Protein AF-A0A9W7E9T7-F1 (afdb_monomer_lite)

pLDDT: mean 74.82, std 18.07, range [38.56, 93.06]

Radius of gyration: 29.53 Å; chains: 1; bounding box: 84×59×37 Å

Organism: NCBI:txid1606541

Secondary structure (DSSP, 8-state):
-------------------------TTSHHHHHHHHHHHHHHHHHHHHHHHHHHHHHHHTS-GGG------HHHHHHS-HHHHHHHHHHHHHHHH--HHHHHHHHHHHHHHHHHHHHHHHT-

Foldseek 3Di:
DDDDDDDDDDDDDPPPDPDDPPPDPPPVPVVVVVVVVVVLVVVQVVLVVVLLVLLCVLLVHDSVVDPFDDGLVVLLVDDLVVNLVRQLVRSCVRNVDSVSSNVSSVVCSVVSVVSNVVVVVD

Sequence (122 aa):
MSEAKEESKFADHVELKDDDIDGHEASDHRAVTCRYDMAKLRRIGEIEDDILNAIADAAGVDVDEMDCVFSVQDALEMDRGELEEYIKMAANEVLNDDAKAQGIAGKYVDELEGLKEVEESK

Structure (mmCIF, N/CA/C/O backbone):
data_AF-A0A9W7E9T7-F1
#
_entry.id   AF-A0A9W7E9T7-F1
#
loop_
_atom_site.group_PDB
_atom_site.id
_atom_site.type_symbol
_atom_site.label_atom_id
_atom_site.label_alt_id
_atom_site.label_comp_id
_atom_site.label_asym_id
_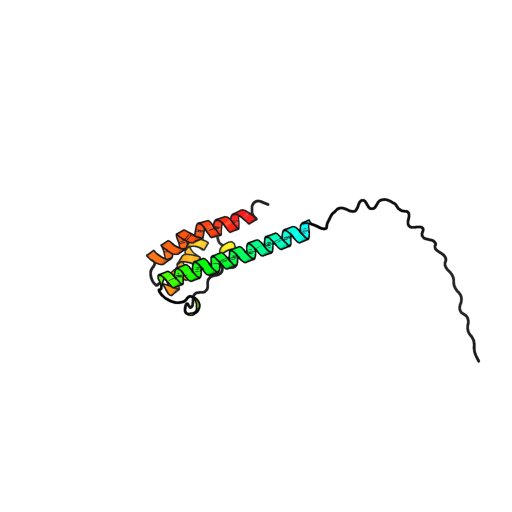atom_site.label_entity_id
_atom_site.label_seq_id
_atom_site.pdbx_PDB_ins_code
_atom_site.Cartn_x
_atom_site.Cartn_y
_atom_site.Cartn_z
_atom_site.occupancy
_atom_site.B_iso_or_equiv
_atom_site.auth_seq_id
_atom_site.auth_comp_id
_atom_site.auth_asym_id
_atom_site.auth_atom_id
_atom_site.pdbx_PDB_model_num
ATOM 1 N N . MET A 1 1 ? -70.757 -52.812 -11.519 1.00 38.97 1 MET A N 1
ATOM 2 C CA . MET A 1 1 ? -69.415 -53.255 -11.103 1.00 38.97 1 MET A CA 1
ATOM 3 C C . MET A 1 1 ? -68.655 -52.008 -10.715 1.00 38.97 1 MET A C 1
ATOM 5 O O . MET A 1 1 ? -68.611 -51.115 -11.545 1.00 38.97 1 MET A O 1
ATOM 9 N N . SER A 1 2 ? -68.109 -51.794 -9.533 1.00 47.06 2 SER A N 1
ATOM 10 C CA . SER A 1 2 ? -68.161 -52.412 -8.203 1.00 47.06 2 SER A CA 1
ATOM 11 C C . SER A 1 2 ? -67.690 -51.267 -7.277 1.00 47.06 2 SER A C 1
ATOM 13 O O . SER A 1 2 ? -66.882 -50.454 -7.716 1.00 47.06 2 SER A O 1
ATOM 15 N N . GLU A 1 3 ? -68.403 -50.957 -6.190 1.00 42.66 3 GLU A N 1
ATOM 16 C CA . GLU A 1 3 ? -67.923 -51.075 -4.789 1.00 42.66 3 GLU A CA 1
ATOM 17 C C . GLU A 1 3 ? -66.446 -50.645 -4.586 1.00 42.66 3 GLU A C 1
ATOM 19 O O . GLU A 1 3 ? -65.564 -51.134 -5.275 1.00 42.66 3 GLU A O 1
ATOM 24 N N . ALA A 1 4 ? -66.078 -49.751 -3.665 1.00 51.59 4 ALA A N 1
ATOM 25 C CA . ALA A 1 4 ? -66.506 -49.705 -2.273 1.00 51.59 4 ALA A CA 1
ATOM 26 C C . ALA A 1 4 ? -66.332 -48.315 -1.623 1.00 51.59 4 ALA A C 1
ATOM 28 O O . ALA A 1 4 ? -65.473 -47.520 -2.001 1.00 51.59 4 ALA A O 1
ATOM 29 N N . LYS A 1 5 ? -67.168 -48.079 -0.605 1.00 49.03 5 LYS A N 1
ATOM 30 C CA . LYS A 1 5 ? -66.979 -47.106 0.478 1.00 49.03 5 LYS A CA 1
ATOM 31 C C . LYS A 1 5 ? -65.701 -47.419 1.260 1.00 49.03 5 LYS A C 1
ATOM 33 O O . LYS A 1 5 ? -65.470 -48.586 1.550 1.00 49.03 5 LYS A O 1
ATOM 38 N N . GLU A 1 6 ? -65.050 -46.390 1.792 1.00 50.78 6 GLU A N 1
ATOM 39 C CA . GLU A 1 6 ? -64.625 -46.443 3.193 1.00 50.78 6 GLU A CA 1
ATOM 40 C C . GLU A 1 6 ? -64.737 -45.056 3.839 1.00 50.78 6 GLU A C 1
ATOM 42 O O . GLU A 1 6 ? -64.381 -44.030 3.262 1.00 50.78 6 GLU A O 1
ATOM 47 N N . GLU A 1 7 ? -65.379 -45.055 5.002 1.00 45.38 7 GLU A N 1
ATOM 48 C CA . GLU A 1 7 ? -65.634 -43.921 5.882 1.00 45.38 7 GLU A CA 1
ATOM 49 C C . GLU A 1 7 ? -64.397 -43.613 6.738 1.00 45.38 7 GLU A C 1
ATOM 51 O O . GLU A 1 7 ? -63.545 -44.476 6.913 1.00 45.38 7 GLU A O 1
ATOM 56 N N . SER A 1 8 ? -64.369 -42.418 7.343 1.00 47.81 8 SER A N 1
ATOM 57 C CA . SER A 1 8 ? -63.895 -42.122 8.716 1.00 47.81 8 SER A CA 1
ATOM 58 C C . SER A 1 8 ? -63.163 -40.768 8.732 1.00 47.81 8 SER A C 1
ATOM 60 O O . SER A 1 8 ? -62.061 -40.638 8.218 1.00 47.81 8 SER A O 1
ATOM 62 N N . LYS A 1 9 ? -63.825 -39.658 9.087 1.00 53.78 9 LYS A N 1
ATOM 63 C CA . LYS A 1 9 ? -64.153 -39.193 10.452 1.00 53.78 9 LYS A CA 1
ATOM 64 C C . LYS A 1 9 ? -62.914 -38.684 11.197 1.00 53.78 9 LYS A C 1
ATOM 66 O O . LYS A 1 9 ? -62.246 -39.461 11.859 1.00 53.78 9 LYS A O 1
ATOM 71 N N . PHE A 1 10 ? -62.713 -37.368 11.196 1.00 38.56 10 PHE A N 1
ATOM 72 C CA . PHE A 1 10 ? -62.570 -36.614 12.444 1.00 38.56 10 PHE A CA 1
ATOM 73 C C . PHE A 1 10 ? -62.711 -35.116 12.165 1.00 38.56 10 PHE A C 1
ATOM 75 O O . PHE A 1 10 ? -62.024 -34.561 11.313 1.00 38.56 10 PHE A O 1
ATOM 82 N N . ALA A 1 11 ? -63.647 -34.490 12.868 1.00 51.97 11 ALA A N 1
ATOM 83 C CA . ALA A 1 11 ? -63.658 -33.054 13.043 1.00 51.97 11 ALA A CA 1
ATOM 84 C C . ALA A 1 11 ? -62.489 -32.686 13.959 1.00 51.97 11 ALA A C 1
ATOM 86 O O . ALA A 1 11 ? -62.335 -33.319 14.997 1.00 51.97 11 ALA A O 1
ATOM 87 N N . ASP A 1 12 ? -61.739 -31.645 13.624 1.00 49.72 12 ASP A N 1
ATOM 88 C CA . ASP A 1 12 ? -61.340 -30.700 14.657 1.00 49.72 12 ASP A CA 1
ATOM 89 C C . ASP A 1 12 ? -61.312 -29.302 14.051 1.00 49.72 12 ASP A C 1
ATOM 91 O O . ASP A 1 12 ? -60.555 -28.977 13.135 1.00 49.72 12 ASP A O 1
ATOM 95 N N . HIS A 1 13 ? -62.276 -28.523 14.511 1.00 49.91 13 HIS A N 1
ATOM 96 C CA . HIS A 1 13 ? -62.383 -27.104 14.285 1.00 49.91 13 HIS A CA 1
ATOM 97 C C . HIS A 1 13 ? -61.361 -26.460 15.221 1.00 49.91 13 HIS A C 1
ATOM 99 O O . HIS A 1 13 ? -61.660 -26.230 16.389 1.00 49.91 13 HIS A O 1
ATOM 105 N N . VAL A 1 14 ? -60.146 -26.216 14.732 1.00 50.38 14 VAL A N 1
ATOM 106 C CA . VAL A 1 14 ? -59.202 -25.361 15.452 1.00 50.38 14 VAL A CA 1
ATOM 107 C C . VAL A 1 14 ? -59.481 -23.931 15.015 1.00 50.38 14 VAL A C 1
ATOM 109 O O . VAL A 1 14 ? -58.992 -23.470 13.985 1.00 50.38 14 VAL A O 1
ATOM 112 N N . GLU A 1 15 ? -60.308 -23.240 15.800 1.00 53.81 15 GLU A N 1
ATOM 113 C CA . GLU A 1 15 ? -60.285 -21.781 15.846 1.00 53.81 15 GLU A CA 1
ATOM 114 C C . GLU A 1 15 ? -58.898 -21.366 16.344 1.00 53.81 15 GLU A C 1
ATOM 116 O O . GLU A 1 15 ? -58.589 -21.451 17.536 1.00 53.81 15 GLU A O 1
ATOM 121 N N . LEU A 1 16 ? -58.028 -20.963 15.418 1.00 54.03 16 LEU A N 1
ATOM 122 C CA . LEU A 1 16 ? -56.830 -20.221 15.778 1.00 54.03 16 LEU A CA 1
ATOM 123 C C . LEU A 1 16 ? -57.289 -18.812 16.136 1.00 54.03 16 LEU A C 1
ATOM 125 O O . LEU A 1 16 ? -57.658 -18.030 15.264 1.00 54.03 16 LEU A O 1
ATOM 129 N N . LYS A 1 17 ? -57.332 -18.554 17.443 1.00 50.38 17 LYS A N 1
ATOM 130 C CA . LYS A 1 17 ? -57.570 -17.237 18.017 1.00 50.38 17 LYS A CA 1
ATOM 131 C C . LYS A 1 17 ? -56.572 -16.237 17.440 1.00 50.38 17 LYS A C 1
ATOM 133 O O . LYS A 1 17 ? -55.373 -16.516 17.397 1.00 50.38 17 LYS A O 1
ATOM 138 N N . ASP A 1 18 ? -57.088 -15.081 17.042 1.00 54.41 18 ASP A N 1
ATOM 139 C CA . ASP A 1 18 ? -56.334 -13.846 16.876 1.00 54.41 18 ASP A CA 1
ATOM 140 C C . ASP A 1 18 ? -55.744 -13.429 18.239 1.00 54.41 18 ASP A C 1
ATOM 142 O O . ASP A 1 18 ? -56.312 -12.603 18.948 1.00 54.41 18 ASP A O 1
ATOM 146 N N . ASP A 1 19 ? -54.629 -14.040 18.635 1.00 55.44 19 ASP A N 1
ATOM 147 C CA . ASP A 1 19 ? -53.814 -13.603 19.770 1.00 55.44 19 ASP A CA 1
ATOM 148 C C . ASP A 1 19 ? -52.481 -13.075 19.206 1.00 55.44 19 ASP A C 1
ATOM 150 O O . ASP A 1 19 ? -51.590 -13.832 18.821 1.00 55.44 19 ASP A O 1
ATOM 154 N N . ASP A 1 20 ? -52.432 -11.746 19.088 1.00 56.06 20 ASP A N 1
ATOM 155 C CA . ASP A 1 20 ? -51.257 -10.868 19.062 1.00 56.06 20 ASP A CA 1
ATOM 156 C C . ASP A 1 20 ? -50.052 -11.308 18.204 1.00 56.06 20 ASP A C 1
ATOM 158 O O . ASP A 1 20 ? -49.066 -11.865 18.691 1.00 56.06 20 ASP A O 1
ATOM 162 N N . ILE A 1 21 ? -50.052 -10.914 16.922 1.00 52.03 21 ILE A N 1
ATOM 163 C CA . ILE A 1 21 ? -48.797 -10.758 16.168 1.00 52.03 21 ILE A CA 1
ATOM 164 C C . ILE A 1 21 ? -48.096 -9.486 16.678 1.00 52.03 21 ILE A C 1
ATOM 166 O O . ILE A 1 21 ? -48.107 -8.447 16.022 1.00 52.03 21 ILE A O 1
ATOM 170 N N . ASP A 1 22 ? -47.465 -9.572 17.849 1.00 58.06 22 ASP A N 1
ATOM 171 C CA . ASP A 1 22 ? -46.311 -8.731 18.177 1.00 58.06 22 ASP A CA 1
ATOM 172 C C . ASP A 1 22 ? -45.086 -9.394 17.533 1.00 58.06 22 ASP A C 1
ATOM 174 O O . ASP A 1 22 ? -44.392 -10.235 18.102 1.00 58.06 22 ASP A O 1
ATOM 178 N N . GLY A 1 23 ? -44.923 -9.130 16.239 1.00 46.22 23 GLY A N 1
ATOM 179 C CA . GLY A 1 23 ? -43.942 -9.781 15.380 1.00 46.22 23 GLY A CA 1
ATOM 180 C C . GLY A 1 23 ? -42.972 -8.765 14.813 1.00 46.22 23 GLY A C 1
ATOM 181 O O . GLY A 1 23 ? -43.030 -8.481 13.624 1.00 46.22 23 GLY A O 1
ATOM 182 N N . HIS A 1 24 ? -42.151 -8.202 15.701 1.00 45.44 24 HIS A N 1
ATOM 183 C CA . HIS A 1 24 ? -40.814 -7.642 15.480 1.00 45.44 24 HIS A CA 1
ATOM 184 C C . HIS A 1 24 ? -40.427 -7.372 14.010 1.00 45.44 24 HIS A C 1
ATOM 186 O O . HIS A 1 24 ? -40.271 -8.306 13.221 1.00 45.44 24 HIS A O 1
ATOM 192 N N . GLU A 1 25 ? -40.172 -6.103 13.669 1.00 47.06 25 GLU A N 1
ATOM 193 C CA . GLU A 1 25 ? -39.529 -5.671 12.419 1.00 47.06 25 GLU A CA 1
ATOM 194 C C . GLU A 1 25 ? -38.120 -6.287 12.267 1.00 47.06 25 GLU A C 1
ATOM 196 O O . GLU A 1 25 ? -37.094 -5.635 12.419 1.00 47.06 25 GLU A O 1
ATOM 201 N N . ALA A 1 26 ? -38.036 -7.575 11.945 1.00 50.31 26 ALA A N 1
ATOM 202 C CA . ALA A 1 26 ? -36.785 -8.281 11.692 1.00 50.31 26 ALA A CA 1
ATOM 203 C C . ALA A 1 26 ? -36.383 -8.225 10.205 1.00 50.31 26 ALA A C 1
ATOM 205 O O . ALA A 1 26 ? -35.712 -9.132 9.713 1.00 50.31 26 ALA A O 1
ATOM 206 N N . SER A 1 27 ? -36.807 -7.192 9.461 1.00 50.66 27 SER A N 1
ATOM 207 C CA . SER A 1 27 ? -36.533 -7.094 8.016 1.00 50.66 27 SER A CA 1
ATOM 208 C C . SER A 1 27 ? -35.378 -6.173 7.620 1.00 50.66 27 SER A C 1
ATOM 210 O O . SER A 1 27 ? -34.850 -6.352 6.525 1.00 50.66 27 SER A O 1
ATOM 212 N N . ASP A 1 28 ? -34.891 -5.270 8.477 1.00 52.28 28 ASP A N 1
ATOM 213 C CA . ASP A 1 28 ? -33.853 -4.317 8.037 1.00 52.28 28 ASP A CA 1
ATOM 214 C C . ASP A 1 28 ? -32.417 -4.697 8.420 1.00 52.28 28 ASP A C 1
ATOM 216 O O . ASP A 1 28 ? -31.479 -4.405 7.680 1.00 52.28 28 ASP A O 1
ATOM 220 N N . HIS A 1 29 ? -32.201 -5.440 9.508 1.00 51.75 29 HIS A N 1
ATOM 221 C CA . HIS A 1 29 ? -30.835 -5.711 9.979 1.00 51.75 29 HIS A CA 1
ATOM 222 C C . HIS A 1 29 ? -30.014 -6.566 8.994 1.00 51.75 29 HIS A C 1
ATOM 224 O O . HIS A 1 29 ? -28.807 -6.373 8.836 1.00 51.75 29 HIS A O 1
ATOM 230 N N . ARG A 1 30 ? -30.673 -7.489 8.280 1.00 48.91 30 ARG A N 1
ATOM 231 C CA . ARG A 1 30 ? -30.041 -8.362 7.276 1.00 48.91 30 ARG A CA 1
ATOM 232 C C . ARG A 1 30 ? -29.733 -7.620 5.968 1.00 48.91 30 ARG A C 1
ATOM 234 O O . ARG A 1 30 ? -28.720 -7.882 5.337 1.00 48.91 30 ARG A O 1
ATOM 241 N N . ALA A 1 31 ? -30.572 -6.658 5.581 1.00 52.50 31 ALA A N 1
ATOM 242 C CA . ALA A 1 31 ? -30.360 -5.842 4.385 1.00 52.50 31 ALA A CA 1
ATOM 243 C C . ALA A 1 31 ? -29.334 -4.714 4.604 1.00 52.50 31 ALA A C 1
ATOM 245 O O . ALA A 1 31 ? -28.673 -4.293 3.653 1.00 52.50 31 ALA A O 1
ATOM 246 N N . VAL A 1 32 ? -29.206 -4.205 5.834 1.00 53.50 32 VAL A N 1
ATOM 247 C CA . VAL A 1 32 ? -28.207 -3.190 6.211 1.00 53.50 32 VAL A CA 1
ATOM 248 C C . VAL A 1 32 ? -26.813 -3.807 6.334 1.00 53.50 32 VAL A C 1
ATOM 250 O O . VAL A 1 32 ? -25.862 -3.253 5.788 1.00 53.50 32 VAL A O 1
ATOM 253 N N . THR A 1 33 ? -26.694 -4.983 6.958 1.00 57.41 33 THR A N 1
ATOM 254 C CA . THR A 1 33 ? -25.419 -5.724 7.043 1.00 57.41 33 THR A CA 1
ATOM 255 C C . THR A 1 33 ? -24.886 -6.092 5.657 1.00 57.41 33 THR A C 1
ATOM 257 O O . THR A 1 33 ? -23.776 -5.693 5.325 1.00 57.41 33 THR A O 1
ATOM 260 N N . CYS A 1 34 ? -25.712 -6.669 4.772 1.00 56.94 34 CYS A N 1
ATOM 261 C CA . CYS A 1 34 ? -25.294 -6.961 3.393 1.00 56.94 34 CYS A CA 1
ATOM 262 C C . CYS A 1 34 ? -24.855 -5.719 2.591 1.00 56.94 34 CYS A C 1
ATOM 264 O O . CYS A 1 34 ? -23.971 -5.817 1.742 1.00 56.94 34 CYS A O 1
ATOM 266 N N . ARG A 1 35 ? -25.466 -4.547 2.824 1.00 60.88 35 ARG A N 1
ATOM 267 C CA . ARG A 1 35 ? -25.056 -3.292 2.166 1.00 60.88 35 ARG A CA 1
ATOM 268 C C . ARG A 1 35 ? -23.704 -2.789 2.676 1.00 60.88 35 ARG A C 1
ATOM 270 O O . ARG A 1 35 ? -22.932 -2.249 1.888 1.00 60.88 35 ARG A O 1
ATOM 277 N N . TYR A 1 36 ? -23.423 -2.980 3.962 1.00 59.94 36 TYR A N 1
ATOM 278 C CA . TYR A 1 36 ? -22.158 -2.598 4.584 1.00 59.94 36 TYR A CA 1
ATOM 279 C C . TYR A 1 36 ? -20.999 -3.485 4.111 1.00 59.94 36 TYR A C 1
ATOM 281 O O . TYR A 1 36 ? -19.961 -2.967 3.706 1.00 59.94 36 TYR A O 1
ATOM 289 N N . ASP A 1 37 ? -21.215 -4.802 4.051 1.00 67.12 37 ASP A N 1
ATOM 290 C CA . ASP A 1 37 ? -20.239 -5.760 3.518 1.00 67.12 37 ASP A CA 1
ATOM 291 C C . ASP A 1 37 ? -19.871 -5.457 2.056 1.00 67.12 37 ASP A C 1
ATOM 293 O O . ASP A 1 37 ? -18.698 -5.457 1.693 1.00 67.12 37 ASP A O 1
ATOM 297 N N . MET A 1 38 ? -20.850 -5.100 1.217 1.00 72.81 38 MET A N 1
ATOM 298 C CA . MET A 1 38 ? -20.592 -4.717 -0.178 1.00 72.81 38 MET A CA 1
ATOM 299 C C . MET A 1 38 ? -19.789 -3.415 -0.312 1.00 72.81 38 MET A C 1
ATOM 301 O O . MET A 1 38 ? -18.960 -3.296 -1.214 1.00 72.81 38 MET A O 1
ATOM 305 N N . ALA A 1 39 ? -20.023 -2.431 0.561 1.00 78.00 39 ALA A N 1
ATOM 306 C CA . ALA A 1 39 ? -19.248 -1.191 0.569 1.00 78.00 39 ALA A CA 1
ATOM 307 C C . ALA A 1 39 ? -17.799 -1.433 1.022 1.00 78.00 39 ALA A C 1
ATOM 309 O O . ALA A 1 39 ? -16.877 -0.891 0.417 1.00 78.00 39 ALA A O 1
ATOM 310 N N . LYS A 1 40 ? -17.599 -2.293 2.029 1.00 78.19 40 LYS A N 1
ATOM 311 C CA . LYS A 1 40 ? -16.274 -2.719 2.497 1.00 78.19 40 LYS A CA 1
ATOM 312 C C . LYS A 1 40 ? -15.505 -3.445 1.395 1.00 78.19 40 LYS A C 1
ATOM 314 O O . LYS A 1 40 ? -14.391 -3.052 1.078 1.00 78.19 40 LYS A O 1
ATOM 319 N N . LEU A 1 41 ? -16.118 -4.448 0.764 1.00 81.25 41 LEU A N 1
ATOM 320 C CA . LEU A 1 41 ? -15.503 -5.197 -0.337 1.00 81.25 41 LEU A CA 1
ATOM 321 C C . LEU A 1 41 ? -15.148 -4.298 -1.525 1.00 81.25 41 LEU A C 1
ATOM 323 O O . LEU A 1 41 ? -14.099 -4.481 -2.133 1.00 81.25 41 LEU A O 1
ATOM 327 N N . ARG A 1 42 ? -15.985 -3.299 -1.835 1.00 85.56 42 ARG A N 1
ATOM 328 C CA . ARG A 1 42 ? -15.646 -2.296 -2.850 1.00 85.56 42 ARG A CA 1
ATOM 329 C C . ARG A 1 42 ? -14.404 -1.502 -2.451 1.00 85.56 42 ARG A C 1
ATOM 331 O O . ARG A 1 42 ? -13.504 -1.370 -3.267 1.00 85.56 42 ARG A O 1
ATOM 338 N N . ARG A 1 43 ? -14.353 -1.011 -1.212 1.00 84.69 43 ARG A N 1
ATOM 339 C CA . ARG A 1 43 ? -13.236 -0.198 -0.724 1.00 84.69 43 ARG A CA 1
ATOM 340 C C . ARG A 1 43 ? -11.920 -0.977 -0.677 1.00 84.69 43 ARG A C 1
ATOM 342 O O . ARG A 1 43 ? -10.884 -0.411 -0.987 1.00 84.69 43 ARG A O 1
ATOM 349 N N . ILE A 1 44 ? -11.978 -2.265 -0.334 1.00 85.81 44 ILE A N 1
ATOM 350 C CA . ILE A 1 44 ? -10.848 -3.202 -0.419 1.00 85.81 44 ILE A CA 1
ATOM 351 C C . ILE A 1 44 ? -10.303 -3.234 -1.852 1.00 85.81 44 ILE A C 1
ATOM 353 O O . ILE A 1 44 ? -9.127 -2.954 -2.047 1.00 85.81 44 ILE A O 1
ATOM 357 N N . GLY A 1 45 ? -11.169 -3.474 -2.842 1.00 85.12 45 GLY A N 1
ATOM 358 C CA . GLY A 1 45 ? -10.755 -3.516 -4.247 1.00 85.12 45 GLY A CA 1
ATOM 359 C C . GLY A 1 45 ? -10.219 -2.181 -4.777 1.00 85.12 45 GLY A C 1
ATOM 360 O O . GLY A 1 45 ? -9.286 -2.175 -5.568 1.00 85.12 45 GLY A O 1
ATOM 361 N N . GLU A 1 46 ? -10.768 -1.048 -4.325 1.00 89.75 46 GLU A N 1
ATOM 362 C CA . GLU A 1 46 ? -10.245 0.283 -4.678 1.00 89.75 46 GLU A CA 1
ATOM 363 C C . GLU A 1 46 ? -8.810 0.484 -4.165 1.00 89.75 46 GLU A C 1
ATOM 365 O O . GLU A 1 46 ? -7.965 0.977 -4.903 1.00 89.75 46 GLU A O 1
ATOM 370 N N . ILE A 1 47 ? -8.512 0.065 -2.932 1.00 87.94 47 ILE A N 1
ATOM 371 C CA . ILE A 1 47 ? -7.166 0.212 -2.358 1.00 87.94 47 ILE A CA 1
ATOM 372 C C . ILE A 1 47 ? -6.173 -0.766 -2.996 1.00 87.94 47 ILE A C 1
ATOM 374 O O . ILE A 1 47 ? -5.025 -0.392 -3.229 1.00 87.94 47 ILE A O 1
ATOM 378 N N . GLU A 1 48 ? -6.596 -1.999 -3.301 1.00 90.38 48 GLU A N 1
ATOM 379 C CA . GLU A 1 48 ? -5.780 -2.951 -4.073 1.00 90.38 48 GLU A CA 1
ATOM 380 C C . GLU A 1 48 ? -5.344 -2.327 -5.405 1.00 90.38 48 GLU A C 1
ATOM 382 O O . GLU A 1 48 ? -4.153 -2.312 -5.721 1.00 90.38 48 GLU A O 1
ATOM 387 N N . ASP A 1 49 ? -6.294 -1.750 -6.144 1.00 90.50 49 ASP A N 1
ATOM 388 C CA . ASP A 1 49 ? -6.038 -1.088 -7.423 1.00 90.50 49 ASP A CA 1
ATOM 389 C C . ASP A 1 49 ? -5.134 0.144 -7.259 1.00 90.50 49 ASP A C 1
ATOM 391 O O . ASP A 1 49 ? -4.168 0.308 -8.002 1.00 90.50 49 ASP A O 1
ATOM 395 N N . ASP A 1 50 ? -5.374 0.985 -6.249 1.00 92.19 50 ASP A N 1
ATOM 396 C CA . ASP A 1 50 ? -4.553 2.169 -5.977 1.00 92.19 50 ASP A CA 1
ATOM 397 C C . ASP A 1 50 ? -3.092 1.810 -5.647 1.00 92.19 50 ASP A C 1
ATOM 399 O O . ASP A 1 50 ? -2.170 2.505 -6.087 1.00 92.19 50 ASP A O 1
ATOM 403 N N . ILE A 1 51 ? -2.860 0.739 -4.880 1.00 91.69 51 ILE A N 1
ATOM 404 C CA . ILE A 1 51 ? -1.512 0.265 -4.539 1.00 91.69 51 ILE A CA 1
ATOM 405 C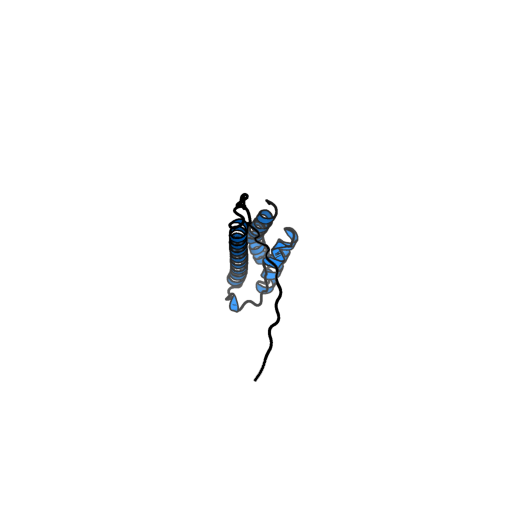 C . ILE A 1 51 ? -0.812 -0.271 -5.783 1.00 91.69 51 ILE A C 1
ATOM 407 O O . ILE A 1 51 ? 0.318 0.133 -6.065 1.00 91.69 51 ILE A O 1
ATOM 411 N N . LEU A 1 52 ? -1.476 -1.136 -6.553 1.00 91.62 52 LEU A N 1
ATOM 412 C CA . LEU A 1 52 ? -0.901 -1.710 -7.767 1.00 91.62 52 LEU A CA 1
ATOM 413 C C . LEU A 1 52 ? -0.589 -0.626 -8.806 1.00 91.62 52 LEU A C 1
ATOM 415 O O . LEU A 1 52 ? 0.505 -0.620 -9.368 1.00 91.62 52 LEU A O 1
ATOM 419 N N . ASN A 1 53 ? -1.481 0.351 -8.992 1.00 93.06 53 ASN A N 1
ATOM 420 C CA . ASN A 1 53 ? -1.227 1.503 -9.857 1.00 93.06 53 ASN A CA 1
ATOM 421 C C . ASN A 1 53 ? -0.054 2.356 -9.363 1.00 93.06 53 ASN A C 1
ATOM 423 O O . ASN A 1 53 ? 0.752 2.809 -10.172 1.00 93.06 53 ASN A O 1
ATOM 427 N N . ALA A 1 54 ? 0.082 2.577 -8.052 1.00 92.06 54 ALA A N 1
ATOM 428 C CA . ALA A 1 54 ? 1.211 3.330 -7.507 1.00 92.06 54 ALA A CA 1
ATOM 429 C C . ALA A 1 54 ? 2.553 2.617 -7.742 1.00 92.06 54 ALA A C 1
ATOM 431 O O . ALA A 1 54 ? 3.556 3.272 -8.034 1.00 92.06 54 ALA A O 1
ATOM 432 N N . ILE A 1 55 ? 2.577 1.286 -7.631 1.00 92.00 55 ILE A N 1
ATOM 433 C CA . ILE A 1 55 ? 3.762 0.476 -7.935 1.00 92.00 55 ILE A CA 1
ATOM 434 C C . ILE A 1 55 ? 4.059 0.532 -9.441 1.00 92.00 55 ILE A C 1
ATOM 436 O O . ILE A 1 55 ? 5.201 0.791 -9.821 1.00 92.00 55 ILE A O 1
ATOM 440 N N . ALA A 1 56 ? 3.043 0.370 -10.291 1.00 91.19 56 ALA A N 1
ATOM 441 C CA . ALA A 1 56 ? 3.172 0.414 -11.746 1.00 91.19 56 ALA A CA 1
ATOM 442 C C . ALA A 1 56 ? 3.684 1.780 -12.246 1.00 91.19 56 ALA A C 1
ATOM 444 O O . ALA A 1 56 ? 4.659 1.837 -12.998 1.00 91.19 56 ALA A O 1
ATOM 445 N N . ASP A 1 57 ? 3.125 2.887 -11.745 1.00 92.88 57 ASP A N 1
ATOM 446 C CA . ASP A 1 57 ? 3.577 4.255 -12.046 1.00 92.88 57 ASP A CA 1
ATOM 447 C C . ASP A 1 57 ? 5.037 4.474 -11.621 1.00 92.88 57 ASP A C 1
ATOM 449 O O . ASP A 1 57 ? 5.862 4.969 -12.394 1.00 92.88 57 ASP A O 1
ATOM 453 N N . ALA A 1 58 ? 5.401 4.021 -10.418 1.00 91.19 58 ALA A N 1
ATOM 454 C CA . ALA A 1 58 ? 6.763 4.138 -9.911 1.00 91.19 58 ALA A CA 1
ATOM 455 C C . ALA A 1 58 ? 7.780 3.289 -10.703 1.00 91.19 58 ALA A C 1
ATOM 457 O O . ALA A 1 58 ? 8.971 3.649 -10.742 1.00 91.19 58 ALA A O 1
ATOM 458 N N . ALA A 1 59 ? 7.319 2.193 -11.316 1.00 89.81 59 ALA A N 1
ATOM 459 C CA . ALA A 1 59 ? 8.077 1.304 -12.195 1.00 89.81 59 ALA A CA 1
ATOM 460 C C . ALA A 1 59 ? 8.089 1.788 -13.658 1.00 89.81 59 ALA A C 1
ATOM 462 O O . ALA A 1 59 ? 8.992 1.428 -14.414 1.00 89.81 59 ALA A O 1
ATOM 463 N N . GLY A 1 60 ? 7.139 2.643 -14.045 1.00 91.25 60 GLY A N 1
ATOM 464 C CA . GLY A 1 60 ? 6.961 3.124 -15.41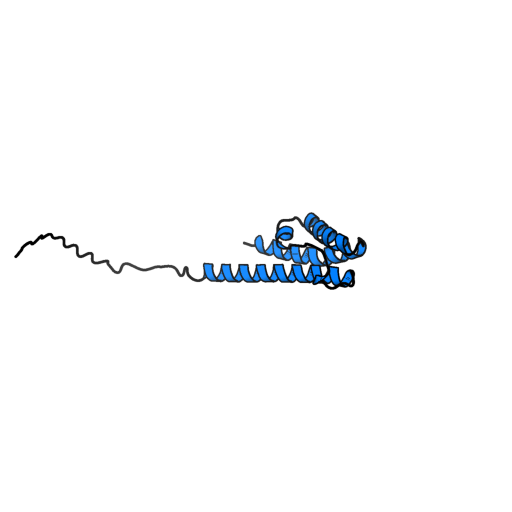2 1.00 91.25 60 GLY A CA 1
ATOM 465 C C . GLY A 1 60 ? 6.400 2.062 -16.362 1.00 91.25 60 GLY A C 1
ATOM 466 O O . GLY A 1 60 ? 6.763 2.070 -17.539 1.00 91.25 60 GLY A O 1
ATOM 467 N N . VAL A 1 61 ? 5.571 1.149 -15.851 1.00 90.50 61 VAL A N 1
ATOM 468 C CA . VAL A 1 61 ? 4.912 0.073 -16.614 1.00 90.50 61 VAL A CA 1
ATOM 469 C C . VAL A 1 61 ? 3.397 0.159 -16.452 1.00 90.50 61 VAL A C 1
ATOM 471 O O . VAL A 1 61 ? 2.911 0.819 -15.534 1.00 90.50 61 VAL A O 1
ATOM 474 N N . ASP A 1 62 ? 2.649 -0.505 -17.330 1.00 89.25 62 ASP A N 1
ATOM 475 C CA . ASP A 1 62 ? 1.212 -0.688 -17.135 1.00 89.25 62 ASP A CA 1
ATOM 476 C C . ASP A 1 62 ? 0.948 -1.739 -16.042 1.00 89.25 62 ASP A C 1
ATOM 478 O O . ASP A 1 62 ? 1.689 -2.716 -15.904 1.00 89.25 62 ASP A O 1
ATOM 482 N N . VAL A 1 63 ? -0.127 -1.560 -15.265 1.00 85.50 63 VAL A N 1
ATOM 483 C CA . VAL A 1 63 ? -0.482 -2.481 -14.167 1.00 85.50 63 VAL A CA 1
ATOM 484 C C . VAL A 1 63 ? -0.720 -3.911 -14.669 1.00 85.50 63 VAL A C 1
ATOM 486 O O . VAL A 1 63 ? -0.361 -4.869 -13.994 1.00 85.50 63 VAL A O 1
ATOM 489 N N . ASP A 1 64 ? -1.236 -4.056 -15.894 1.00 84.50 64 ASP A N 1
ATOM 490 C CA . ASP A 1 64 ? -1.444 -5.343 -16.569 1.00 84.50 64 ASP A CA 1
ATOM 491 C C . ASP A 1 64 ? -0.134 -6.063 -16.946 1.00 84.50 64 ASP A C 1
ATOM 493 O O . ASP A 1 64 ? -0.139 -7.269 -17.196 1.00 84.50 64 ASP A O 1
ATOM 497 N N . GLU A 1 65 ? 0.989 -5.342 -17.024 1.00 83.06 65 GLU A N 1
ATOM 498 C CA . GLU A 1 65 ? 2.318 -5.900 -17.318 1.00 83.06 65 GLU A CA 1
ATOM 499 C C . GLU A 1 65 ? 3.102 -6.252 -16.043 1.00 83.06 65 GLU A C 1
ATOM 501 O O . GLU A 1 65 ? 4.182 -6.847 -16.113 1.00 83.06 65 GLU A O 1
ATOM 506 N N . MET A 1 66 ? 2.566 -5.888 -14.877 1.00 84.31 66 MET A N 1
ATOM 507 C CA . MET A 1 66 ? 3.200 -6.069 -13.582 1.00 84.31 66 MET A CA 1
ATOM 508 C C . MET A 1 66 ? 2.869 -7.451 -13.003 1.00 84.31 66 MET A C 1
ATOM 510 O O . MET A 1 66 ? 1.727 -7.736 -12.655 1.00 84.31 66 MET A O 1
ATOM 514 N N . ASP A 1 67 ? 3.882 -8.307 -12.841 1.00 81.50 67 ASP A N 1
ATOM 515 C CA . ASP A 1 67 ? 3.757 -9.592 -12.131 1.00 81.50 67 ASP A CA 1
ATOM 516 C C . ASP A 1 67 ? 3.869 -9.357 -10.616 1.00 81.50 67 ASP A C 1
ATOM 518 O O . ASP A 1 67 ? 4.820 -9.783 -9.976 1.00 81.50 67 ASP A O 1
ATOM 522 N N . CYS A 1 68 ? 2.948 -8.574 -10.053 1.00 80.19 68 CYS A N 1
ATOM 523 C CA . CYS A 1 68 ? 2.883 -8.300 -8.619 1.00 80.19 68 CYS A CA 1
ATOM 524 C C . CYS A 1 68 ? 1.560 -8.803 -8.073 1.00 80.19 68 CYS A C 1
ATOM 526 O O . CYS A 1 68 ? 0.492 -8.486 -8.600 1.00 80.19 68 CYS A O 1
ATOM 528 N N . VAL A 1 69 ? 1.631 -9.569 -6.991 1.00 78.94 69 VAL A N 1
ATOM 529 C CA . VAL A 1 6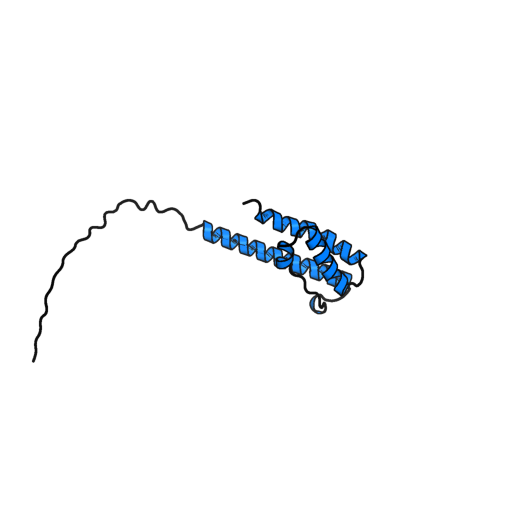9 ? 0.451 -10.116 -6.329 1.00 78.94 69 VAL A CA 1
ATOM 530 C C . VAL A 1 69 ? 0.301 -9.430 -4.979 1.00 78.94 69 VAL A C 1
ATOM 532 O O . VAL A 1 69 ? 1.091 -9.659 -4.066 1.00 78.94 69 VAL A O 1
ATOM 535 N N . PHE A 1 70 ? -0.726 -8.592 -4.851 1.00 87.25 70 PHE A N 1
ATOM 536 C CA . PHE A 1 70 ? -1.087 -7.930 -3.602 1.00 87.25 70 PHE A CA 1
ATOM 537 C C . PHE A 1 70 ? -2.571 -8.148 -3.313 1.00 87.25 70 PHE A C 1
ATOM 539 O O . PHE A 1 70 ? -3.398 -7.922 -4.197 1.00 87.25 70 PHE A O 1
ATOM 546 N N . SER A 1 71 ? -2.909 -8.566 -2.087 1.00 87.81 71 SER A N 1
ATOM 547 C CA . SER A 1 71 ? -4.298 -8.586 -1.628 1.00 87.81 71 SER A CA 1
ATOM 548 C C . SER A 1 71 ? -4.482 -7.843 -0.314 1.00 87.81 71 SER A C 1
ATOM 550 O O . SER A 1 71 ? -3.855 -8.151 0.699 1.00 87.81 71 SER A O 1
ATOM 552 N N . VAL A 1 72 ? -5.420 -6.898 -0.315 1.00 85.56 72 VAL A N 1
ATOM 553 C CA . VAL A 1 72 ? -5.850 -6.188 0.889 1.00 85.56 72 VAL A CA 1
ATOM 554 C C . VAL A 1 72 ? -6.565 -7.132 1.847 1.00 85.56 72 VAL A C 1
ATOM 556 O O . VAL A 1 72 ? -6.485 -6.924 3.051 1.00 85.56 72 VAL A O 1
ATOM 559 N N . GLN A 1 73 ? -7.240 -8.179 1.363 1.00 84.50 73 GLN A N 1
ATOM 560 C CA . GLN A 1 73 ? -7.905 -9.137 2.252 1.00 84.50 73 GLN A CA 1
ATOM 561 C C . GLN A 1 73 ? -6.905 -9.866 3.151 1.00 84.50 73 GLN A C 1
ATOM 563 O O . GLN A 1 73 ? -7.107 -9.881 4.362 1.00 84.50 73 GLN A O 1
ATOM 568 N N . ASP A 1 74 ? -5.815 -10.382 2.575 1.00 84.06 74 ASP A N 1
ATOM 569 C CA . ASP A 1 74 ? -4.714 -10.974 3.345 1.00 84.06 74 ASP A CA 1
ATOM 570 C C . ASP A 1 74 ? -4.074 -9.928 4.273 1.00 84.06 74 ASP A C 1
ATOM 572 O O . ASP A 1 74 ? -3.779 -10.197 5.438 1.00 84.06 74 ASP A O 1
ATOM 576 N N . ALA A 1 75 ? -3.911 -8.699 3.778 1.00 84.94 75 ALA A N 1
ATOM 577 C C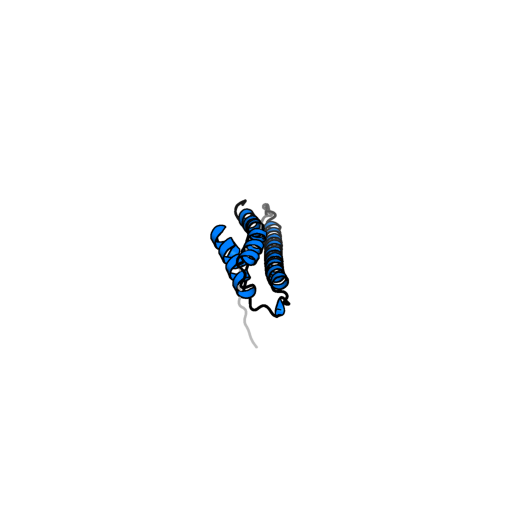A . ALA A 1 75 ? -3.298 -7.606 4.522 1.00 84.94 75 ALA A CA 1
ATOM 578 C C . ALA A 1 75 ? -4.140 -7.137 5.729 1.00 84.94 75 ALA A C 1
ATOM 580 O O . ALA A 1 75 ? -3.589 -6.707 6.741 1.00 84.94 75 ALA A O 1
ATOM 581 N N . LEU A 1 76 ? -5.471 -7.245 5.664 1.00 82.31 76 LEU A N 1
ATOM 582 C CA . LEU A 1 76 ? -6.374 -6.878 6.760 1.00 82.31 76 LEU A CA 1
ATOM 583 C C . LEU A 1 76 ? -6.238 -7.802 7.974 1.00 82.31 76 LEU A C 1
ATOM 585 O O . LEU A 1 76 ? -6.594 -7.389 9.074 1.00 82.31 76 LEU A O 1
ATOM 589 N N . GLU A 1 77 ? -5.713 -9.019 7.829 1.00 83.44 77 GLU A N 1
ATOM 590 C CA . GLU A 1 77 ? -5.459 -9.911 8.968 1.00 83.44 77 GLU A CA 1
ATOM 591 C C . GLU A 1 77 ? -4.151 -9.554 9.700 1.00 83.44 77 GLU A C 1
ATOM 593 O O . GLU A 1 77 ? -4.029 -9.807 10.898 1.00 83.44 77 GLU A O 1
ATOM 598 N N . MET A 1 78 ? -3.230 -8.852 9.034 1.00 86.25 78 MET A N 1
ATOM 599 C CA . MET A 1 78 ? -1.870 -8.548 9.503 1.00 86.25 78 MET A CA 1
ATOM 600 C C . MET A 1 78 ? -1.797 -7.353 10.461 1.00 86.25 78 MET A C 1
ATOM 602 O O . MET A 1 78 ? -2.542 -6.381 10.315 1.00 86.25 78 MET A O 1
ATOM 606 N N . ASP A 1 79 ? -0.893 -7.386 11.442 1.00 86.94 79 ASP A N 1
ATOM 607 C CA . ASP A 1 79 ? -0.605 -6.215 12.281 1.00 86.94 79 ASP A CA 1
ATOM 608 C C . ASP A 1 79 ? 0.079 -5.099 11.469 1.00 86.94 79 ASP A C 1
ATOM 610 O O . ASP A 1 79 ? 0.681 -5.355 10.427 1.00 86.94 79 ASP A O 1
ATOM 614 N N . ARG A 1 80 ? 0.057 -3.848 11.956 1.00 83.12 80 ARG A N 1
ATOM 615 C CA . ARG A 1 80 ? 0.631 -2.675 11.253 1.00 83.12 80 ARG A CA 1
ATOM 616 C C . ARG A 1 80 ? 2.020 -2.916 10.655 1.00 83.12 80 ARG A C 1
ATOM 618 O O . ARG A 1 80 ? 2.291 -2.518 9.527 1.00 83.12 80 ARG A O 1
ATOM 625 N N . GLY A 1 81 ? 2.916 -3.526 11.431 1.00 86.81 81 GLY A N 1
ATOM 626 C CA . GLY A 1 81 ? 4.291 -3.773 10.994 1.00 86.81 81 GLY A CA 1
ATOM 627 C C . GLY A 1 81 ? 4.389 -4.845 9.908 1.00 86.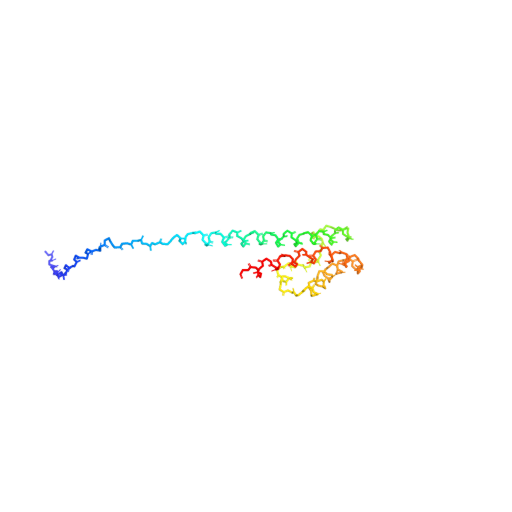81 81 GLY A C 1
ATOM 628 O O . GLY A 1 81 ? 5.200 -4.724 8.997 1.00 86.81 81 GLY A O 1
ATOM 629 N N . GLU A 1 82 ? 3.544 -5.871 9.981 1.00 90.38 82 GLU A N 1
ATOM 630 C CA . GLU A 1 82 ? 3.464 -6.921 8.964 1.00 90.38 82 GLU A CA 1
ATOM 631 C C . GLU A 1 82 ? 2.842 -6.383 7.672 1.00 90.38 82 GLU A C 1
ATOM 633 O O . GLU A 1 82 ? 3.330 -6.677 6.587 1.00 90.38 82 GLU A O 1
ATOM 638 N N . LEU A 1 83 ? 1.825 -5.529 7.797 1.00 89.50 83 LEU A N 1
ATOM 639 C CA . LEU A 1 83 ? 1.188 -4.818 6.696 1.00 89.50 83 LEU A CA 1
ATOM 640 C C . LEU A 1 83 ? 2.179 -3.928 5.931 1.00 89.50 83 LEU A C 1
ATOM 642 O O . LEU A 1 83 ? 2.234 -3.971 4.701 1.00 89.50 83 LEU A O 1
ATOM 646 N N . GLU A 1 84 ? 2.978 -3.137 6.652 1.00 91.38 84 GLU A N 1
ATOM 647 C CA . GLU A 1 84 ? 4.015 -2.291 6.054 1.00 91.38 84 GLU A CA 1
ATOM 648 C C . GLU A 1 84 ? 5.038 -3.129 5.278 1.00 91.38 84 GLU A C 1
ATOM 650 O O . GLU A 1 84 ? 5.329 -2.832 4.118 1.00 91.38 84 GLU A O 1
ATOM 655 N N . GLU A 1 85 ? 5.534 -4.211 5.883 1.00 91.56 85 GLU A N 1
ATOM 656 C CA . GLU A 1 85 ? 6.480 -5.125 5.239 1.00 91.56 85 GLU A CA 1
ATOM 657 C C . GLU A 1 85 ? 5.859 -5.855 4.040 1.00 91.56 85 GLU A C 1
ATOM 659 O O . GLU A 1 85 ? 6.538 -6.055 3.034 1.00 91.56 85 GLU A O 1
ATOM 664 N N . TYR A 1 86 ? 4.573 -6.207 4.096 1.00 91.62 86 TYR A N 1
ATOM 665 C CA . TYR A 1 86 ? 3.867 -6.874 3.003 1.00 91.62 86 TYR A CA 1
ATOM 666 C C . TYR A 1 86 ? 3.731 -5.967 1.772 1.00 91.62 86 TYR A C 1
ATOM 668 O O . TYR A 1 86 ? 4.129 -6.358 0.672 1.00 91.62 86 TYR A O 1
ATOM 676 N N . ILE A 1 87 ? 3.271 -4.720 1.950 1.00 90.94 87 ILE A N 1
ATOM 677 C CA . ILE A 1 87 ? 3.184 -3.735 0.854 1.00 90.94 87 ILE A CA 1
ATOM 678 C C . ILE A 1 87 ? 4.580 -3.420 0.314 1.00 90.94 87 ILE A C 1
ATOM 680 O O . ILE A 1 87 ? 4.786 -3.344 -0.898 1.00 90.94 87 ILE A O 1
ATOM 684 N N . LYS A 1 88 ? 5.560 -3.261 1.209 1.00 92.69 88 LYS A N 1
ATOM 685 C CA . LYS A 1 88 ? 6.947 -3.000 0.830 1.00 92.69 88 LYS A CA 1
ATOM 686 C C . LYS A 1 88 ? 7.521 -4.145 -0.004 1.00 92.69 88 LYS A C 1
ATOM 688 O O . LYS A 1 88 ? 8.180 -3.880 -1.006 1.00 92.69 88 LYS A O 1
ATOM 693 N N . MET A 1 89 ? 7.281 -5.396 0.385 1.00 91.38 89 MET A N 1
ATOM 694 C CA . MET A 1 89 ? 7.757 -6.573 -0.341 1.00 91.38 89 MET A CA 1
ATOM 695 C C . MET A 1 89 ? 7.151 -6.634 -1.746 1.00 91.38 89 MET A C 1
ATOM 697 O O . MET A 1 89 ? 7.903 -6.755 -2.711 1.00 91.38 89 MET A O 1
ATOM 701 N N . ALA A 1 90 ? 5.832 -6.450 -1.859 1.00 90.25 90 ALA A N 1
ATOM 702 C CA . ALA A 1 90 ? 5.121 -6.421 -3.136 1.00 90.25 90 ALA A CA 1
ATOM 703 C C . ALA A 1 90 ? 5.638 -5.304 -4.061 1.00 90.25 90 ALA A C 1
ATOM 705 O O . ALA A 1 90 ? 5.956 -5.539 -5.225 1.00 90.25 90 ALA A O 1
ATOM 706 N N . ALA A 1 91 ? 5.809 -4.090 -3.530 1.00 91.75 91 ALA A N 1
ATOM 707 C CA . ALA A 1 91 ? 6.339 -2.963 -4.290 1.00 91.75 91 ALA A CA 1
ATOM 708 C C . ALA A 1 91 ? 7.800 -3.181 -4.718 1.00 91.75 91 ALA A C 1
ATOM 710 O O . ALA A 1 91 ? 8.183 -2.853 -5.841 1.00 91.75 91 ALA A O 1
ATOM 711 N N . ASN A 1 92 ? 8.633 -3.739 -3.838 1.00 91.38 92 ASN A N 1
ATOM 712 C CA . ASN A 1 92 ? 10.051 -3.946 -4.109 1.00 91.38 92 ASN A CA 1
ATOM 713 C C . ASN A 1 92 ? 10.308 -5.073 -5.121 1.00 91.38 92 ASN A C 1
ATOM 715 O O . ASN A 1 92 ? 11.296 -5.002 -5.849 1.00 91.38 92 ASN A O 1
ATOM 719 N N . GLU A 1 93 ? 9.427 -6.074 -5.203 1.00 89.75 93 GLU A N 1
ATOM 720 C CA . GLU A 1 93 ? 9.494 -7.142 -6.211 1.00 89.75 93 GLU A CA 1
ATOM 721 C C . GLU A 1 93 ? 9.497 -6.579 -7.641 1.00 89.75 93 GLU A C 1
ATOM 723 O O . GLU A 1 93 ? 10.242 -7.051 -8.499 1.00 89.75 93 GLU A O 1
ATOM 728 N N . VAL A 1 94 ? 8.738 -5.505 -7.865 1.00 90.31 94 VAL A N 1
ATOM 729 C CA . VAL A 1 94 ? 8.628 -4.836 -9.166 1.00 90.31 94 VAL A CA 1
ATOM 730 C C . VAL A 1 94 ? 9.660 -3.724 -9.318 1.00 90.31 94 VAL A C 1
ATOM 732 O O . VAL A 1 94 ? 10.339 -3.617 -10.339 1.00 90.31 94 VAL A O 1
ATOM 735 N N . LEU A 1 95 ? 9.770 -2.861 -8.307 1.00 91.31 95 LEU A N 1
ATOM 736 C CA . LEU A 1 95 ? 10.552 -1.629 -8.397 1.00 91.31 95 LEU A CA 1
ATOM 737 C C . LEU A 1 95 ? 12.051 -1.868 -8.263 1.00 91.31 95 LEU A C 1
ATOM 739 O O . LEU A 1 95 ? 12.837 -1.082 -8.795 1.00 91.31 95 LEU A O 1
ATOM 743 N N . ASN A 1 96 ? 12.441 -2.913 -7.524 1.00 89.81 96 ASN A N 1
ATOM 744 C CA . ASN A 1 96 ? 13.817 -3.158 -7.097 1.00 89.81 96 ASN A CA 1
ATOM 745 C C . ASN A 1 96 ? 14.475 -1.893 -6.491 1.00 89.81 96 ASN A C 1
ATOM 747 O O . ASN A 1 96 ? 15.657 -1.610 -6.705 1.00 89.81 96 ASN A O 1
ATOM 751 N N . ASP A 1 97 ? 13.676 -1.099 -5.772 1.00 91.75 97 ASP A N 1
ATOM 752 C CA . ASP A 1 97 ? 14.040 0.181 -5.167 1.00 91.75 97 ASP A CA 1
ATOM 753 C C . ASP A 1 97 ? 13.361 0.295 -3.795 1.00 91.75 97 ASP A C 1
ATOM 755 O O . ASP A 1 97 ? 12.172 0.609 -3.680 1.00 91.75 97 ASP A O 1
ATOM 759 N N . ASP A 1 98 ? 14.142 0.030 -2.745 1.00 90.38 98 ASP A N 1
ATOM 760 C CA . ASP A 1 98 ? 13.661 0.002 -1.360 1.00 90.38 98 ASP A CA 1
ATOM 761 C C . ASP A 1 98 ? 13.076 1.354 -0.926 1.00 90.38 98 ASP A C 1
ATOM 763 O O . ASP A 1 98 ? 12.067 1.392 -0.227 1.00 90.38 98 ASP A O 1
ATOM 767 N N . ALA A 1 99 ? 13.651 2.471 -1.389 1.00 92.31 99 ALA A N 1
ATOM 768 C CA . ALA A 1 99 ? 13.204 3.805 -1.003 1.00 92.31 99 ALA A CA 1
ATOM 769 C C . ALA A 1 99 ? 11.832 4.137 -1.605 1.00 92.31 99 ALA A C 1
ATOM 771 O O . ALA A 1 99 ? 10.967 4.689 -0.919 1.00 92.31 99 ALA A O 1
ATOM 772 N N . LYS A 1 100 ? 11.606 3.776 -2.874 1.00 90.81 100 LYS A N 1
ATOM 773 C CA . LYS A 1 100 ? 10.284 3.899 -3.502 1.00 90.81 100 LYS A CA 1
ATOM 774 C C . LYS A 1 100 ? 9.267 2.964 -2.850 1.00 90.81 100 LYS A C 1
ATOM 776 O O . LYS A 1 100 ? 8.162 3.407 -2.547 1.00 90.81 100 LYS A O 1
ATOM 781 N N . ALA A 1 101 ? 9.649 1.714 -2.583 1.00 91.88 101 ALA A N 1
ATOM 782 C CA . ALA A 1 101 ? 8.784 0.737 -1.929 1.00 91.88 101 ALA A CA 1
ATOM 783 C C . ALA A 1 101 ? 8.352 1.197 -0.524 1.00 91.88 101 ALA A C 1
ATOM 785 O O . ALA A 1 101 ? 7.169 1.139 -0.197 1.00 91.88 101 ALA A O 1
ATOM 786 N N . GLN A 1 102 ? 9.278 1.744 0.274 1.00 92.00 102 GLN A N 1
ATOM 787 C CA . GLN A 1 102 ? 8.970 2.356 1.573 1.00 92.00 102 GLN A CA 1
ATOM 788 C C . GLN A 1 102 ? 8.015 3.548 1.448 1.00 92.00 102 GLN A C 1
ATOM 790 O O . GLN A 1 102 ? 7.109 3.701 2.264 1.00 92.00 102 GLN A O 1
ATOM 795 N N . GLY A 1 103 ? 8.197 4.387 0.424 1.00 92.31 103 GLY A N 1
ATOM 796 C CA . GLY A 1 103 ? 7.306 5.517 0.159 1.00 92.31 103 GLY A CA 1
ATOM 797 C C . GLY A 1 103 ? 5.872 5.089 -0.166 1.00 92.31 103 GLY A C 1
ATOM 798 O O . GLY A 1 103 ? 4.927 5.724 0.298 1.00 92.31 103 GLY A O 1
ATOM 799 N N . ILE A 1 104 ? 5.707 4.002 -0.926 1.00 91.56 104 ILE A N 1
ATOM 800 C CA . ILE A 1 104 ? 4.394 3.428 -1.246 1.00 91.56 104 ILE A CA 1
ATOM 801 C C . ILE A 1 104 ? 3.779 2.790 0.002 1.00 91.56 104 ILE A C 1
ATOM 803 O O . ILE A 1 104 ? 2.650 3.127 0.348 1.00 91.56 104 ILE A O 1
ATOM 807 N N . ALA A 1 105 ? 4.526 1.949 0.723 1.00 91.62 105 ALA A N 1
ATOM 808 C CA . ALA A 1 105 ? 4.048 1.316 1.951 1.00 91.62 105 ALA A CA 1
ATOM 809 C C . ALA A 1 105 ? 3.547 2.359 2.963 1.00 91.62 105 ALA A C 1
ATOM 811 O O . ALA A 1 105 ? 2.392 2.309 3.379 1.00 91.62 105 ALA A O 1
ATOM 812 N N . GLY A 1 106 ? 4.342 3.391 3.256 1.00 90.06 106 GLY A N 1
ATOM 813 C CA . GLY A 1 106 ? 3.950 4.443 4.197 1.00 90.06 106 GLY A CA 1
ATOM 814 C C . GLY A 1 106 ? 2.725 5.266 3.775 1.00 90.06 106 GLY A C 1
ATOM 815 O O . GLY A 1 106 ? 2.079 5.863 4.628 1.00 90.06 106 GLY A O 1
ATOM 816 N N . LYS A 1 107 ? 2.376 5.310 2.482 1.00 90.62 107 LYS A N 1
ATOM 817 C CA . LYS A 1 107 ? 1.178 6.016 2.000 1.00 90.62 107 LYS A CA 1
ATOM 818 C C . LYS A 1 107 ? -0.108 5.223 2.259 1.00 90.62 107 LYS A C 1
ATOM 820 O O . LYS A 1 107 ? -1.145 5.835 2.500 1.00 90.62 107 LYS A O 1
ATOM 825 N N . TYR A 1 108 ? -0.041 3.893 2.184 1.00 90.62 108 TYR A N 1
ATOM 826 C CA . TYR A 1 108 ? -1.221 3.023 2.210 1.00 90.62 108 TYR A CA 1
ATOM 827 C C . TYR A 1 108 ? -1.403 2.249 3.522 1.00 90.62 108 TYR A C 1
ATOM 829 O O . TYR A 1 108 ? -2.515 1.805 3.796 1.00 90.62 108 TYR A O 1
ATOM 837 N N . VAL A 1 109 ? -0.368 2.136 4.365 1.00 90.50 109 VAL A N 1
ATOM 838 C CA . VAL A 1 109 ? -0.467 1.488 5.688 1.00 90.50 109 VAL A CA 1
ATOM 839 C C . VAL A 1 109 ? -1.568 2.117 6.542 1.00 90.50 109 VAL A C 1
ATOM 841 O O . VAL A 1 109 ? -2.454 1.399 6.993 1.00 90.50 109 VAL A O 1
ATOM 844 N N . ASP A 1 110 ? -1.575 3.444 6.715 1.00 86.50 110 ASP A N 1
ATOM 845 C CA . ASP A 1 110 ? -2.588 4.106 7.552 1.00 86.50 110 ASP A CA 1
ATOM 846 C C . ASP A 1 110 ? -4.007 3.991 6.953 1.00 86.50 110 ASP A C 1
ATOM 848 O O . ASP A 1 110 ? -4.993 3.915 7.687 1.00 86.50 110 ASP A O 1
ATOM 852 N N . GLU A 1 111 ? -4.138 3.946 5.621 1.00 86.06 111 GLU A N 1
ATOM 853 C CA . GLU A 1 111 ? -5.437 3.764 4.957 1.00 86.06 111 GLU A CA 1
ATOM 854 C C . GLU A 1 111 ? -6.002 2.353 5.188 1.00 86.06 111 GLU A C 1
ATOM 856 O O . GLU A 1 111 ? -7.205 2.188 5.406 1.00 86.06 111 GLU A O 1
ATOM 861 N N . LEU A 1 112 ? -5.128 1.347 5.204 1.00 85.75 112 LEU A N 1
ATOM 862 C CA . LEU A 1 112 ? -5.470 -0.049 5.463 1.00 85.75 112 LEU A CA 1
ATOM 863 C C . LEU A 1 112 ? -5.719 -0.335 6.947 1.00 85.75 112 LEU A C 1
ATOM 865 O O . LEU A 1 112 ? -6.681 -1.029 7.274 1.00 85.75 112 LEU A O 1
ATOM 869 N N . GLU A 1 113 ? -4.942 0.259 7.855 1.00 82.50 113 GLU A N 1
ATOM 870 C CA . GLU A 1 113 ? -5.241 0.230 9.294 1.00 82.50 113 GLU A CA 1
ATOM 871 C C . GLU A 1 113 ? -6.609 0.857 9.592 1.00 82.50 113 GLU A C 1
ATOM 873 O O . GLU A 1 113 ? -7.409 0.287 10.337 1.00 82.50 113 GLU A O 1
ATOM 878 N N . GLY A 1 114 ? -6.930 1.977 8.937 1.00 81.88 114 GLY A N 1
ATOM 879 C CA . GLY A 1 114 ? -8.226 2.636 9.077 1.00 81.88 114 GLY A CA 1
ATOM 880 C C . GLY A 1 114 ? -9.409 1.772 8.628 1.00 81.88 114 GLY A C 1
ATOM 881 O O . GLY A 1 114 ? -10.514 1.932 9.144 1.00 81.88 114 GLY A O 1
ATOM 882 N N . LEU A 1 115 ? -9.207 0.823 7.706 1.00 77.81 115 LEU A N 1
ATOM 883 C CA . LEU A 1 115 ? -10.227 -0.173 7.364 1.00 77.81 115 LEU A CA 1
ATOM 884 C C . LEU A 1 115 ? -10.394 -1.258 8.430 1.00 77.81 115 LEU A C 1
ATOM 886 O O . LEU A 1 115 ? -11.494 -1.800 8.572 1.00 77.81 115 LEU A O 1
ATOM 890 N N . LYS A 1 116 ? -9.326 -1.571 9.165 1.00 69.94 116 LYS A N 1
ATOM 891 C CA . LYS A 1 116 ? -9.302 -2.592 10.214 1.00 69.94 116 LYS A CA 1
ATOM 892 C C . LYS A 1 116 ? -10.014 -2.102 11.481 1.00 69.94 116 LYS A C 1
ATOM 894 O O . LYS A 1 116 ? -10.866 -2.807 12.013 1.00 69.94 116 LYS A O 1
ATOM 899 N N . GLU A 1 117 ? -9.792 -0.851 11.891 1.00 59.34 117 GLU A N 1
ATOM 900 C CA . GLU A 1 117 ? -10.449 -0.247 13.071 1.00 59.34 117 GLU A CA 1
ATOM 901 C C . GLU A 1 117 ? -11.984 -0.136 12.944 1.00 59.34 117 GLU A C 1
ATOM 903 O O . GLU A 1 117 ? -12.716 -0.119 13.939 1.00 59.34 117 GLU A O 1
ATOM 908 N N . VAL A 1 118 ? -12.502 -0.107 11.713 1.00 56.72 118 VAL A N 1
ATOM 909 C CA . VAL A 1 118 ? -13.947 -0.110 11.439 1.00 56.72 118 VAL A CA 1
ATOM 910 C C . VAL A 1 118 ? -14.603 -1.454 11.816 1.00 56.72 118 VAL A C 1
ATOM 912 O O . VAL A 1 118 ? -15.811 -1.496 12.064 1.00 56.72 118 VAL A O 1
ATOM 915 N N . GLU A 1 119 ? -13.834 -2.543 11.924 1.00 51.12 119 GLU A N 1
ATOM 916 C CA . GLU A 1 119 ? -14.320 -3.846 12.408 1.00 51.12 119 GLU A CA 1
ATOM 917 C C . GLU A 1 119 ? -14.477 -3.890 13.932 1.00 51.12 119 GLU A C 1
ATOM 919 O O . GLU A 1 119 ? -15.432 -4.494 14.422 1.00 51.12 119 GLU A O 1
ATOM 924 N N . GLU A 1 120 ? -13.572 -3.248 14.678 1.00 50.38 120 GLU A N 1
ATOM 925 C CA . GLU A 1 120 ? -13.501 -3.353 16.145 1.00 50.38 120 GLU A CA 1
ATOM 926 C C . GLU A 1 120 ? -14.448 -2.396 16.886 1.00 50.38 120 GLU A C 1
ATOM 928 O O . GLU A 1 120 ? -14.696 -2.565 18.077 1.00 50.38 120 GLU A O 1
ATOM 933 N N . SER A 1 121 ? -15.042 -1.418 16.196 1.00 44.47 121 SER A N 1
ATOM 934 C CA . SER A 1 121 ? -16.015 -0.483 16.791 1.00 44.47 121 SER A CA 1
ATOM 935 C C . SER A 1 121 ? -17.452 -1.039 16.905 1.00 44.47 121 SER A C 1
ATOM 937 O O . SER A 1 121 ? -18.408 -0.258 16.941 1.00 44.47 121 SER A O 1
ATOM 939 N N . LYS A 1 122 ? -17.632 -2.367 16.944 1.00 42.50 122 LYS A N 1
ATOM 940 C CA . LYS A 1 122 ? -18.935 -3.045 17.100 1.00 42.50 122 LYS A CA 1
ATOM 941 C C . LYS A 1 122 ? -19.105 -3.712 18.460 1.00 42.50 122 LYS A C 1
ATOM 943 O O . LYS A 1 122 ? -18.183 -4.431 18.893 1.00 42.50 122 LYS A O 1
#